Protein AF-A0A6G0VHA0-F1 (afdb_monomer_lite)

Organism: Aphis craccivora (NCBI:txid307492)

Radius of gyration: 20.16 Å; chains: 1; bounding box: 37×48×59 Å

Foldseek 3Di:
DVVCCVVPDPVCNVVVVVCCCAEDFHDKDFPDQDPVRDTDIDGDAHNHYCVNPPCPVCVVVVHDPCCVVVVVVVVVVCVVVVDDDDDPVNVVVVVVVVVVVD

Secondary structure (DSSP, 8-state):
-HHHHHH--GGGHHHHHHHIIIIIS--EEEEEE-TTSPEEEEEPPPSS-HHHH--HHHHHTT-----HHHHHHHHHHHHHH-SSS--HHHHHHHHHHTTS--

pLDDT: mean 77.08, std 11.5, range [40.41, 92.88]

Structure (mmCIF, N/CA/C/O backbone):
data_AF-A0A6G0VHA0-F1
#
_entry.id   AF-A0A6G0VHA0-F1
#
loop_
_atom_site.group_PDB
_atom_site.id
_atom_site.type_symbol
_atom_site.label_atom_id
_atom_site.label_alt_id
_atom_site.label_comp_id
_atom_site.label_asym_id
_atom_site.label_entity_id
_atom_site.label_seq_id
_atom_site.pdbx_PDB_ins_code
_atom_site.Cartn_x
_atom_site.Cartn_y
_atom_site.Cartn_z
_atom_site.occupancy
_atom_site.B_iso_or_equiv
_atom_site.auth_seq_id
_atom_site.auth_comp_id
_atom_site.auth_asym_id
_atom_site.auth_atom_id
_atom_site.pdbx_PDB_model_num
ATOM 1 N N . MET A 1 1 ? -2.608 -8.264 -9.642 1.00 80.25 1 MET A N 1
ATOM 2 C CA . MET A 1 1 ? -3.668 -7.277 -9.325 1.00 80.25 1 MET A CA 1
ATOM 3 C C . MET A 1 1 ? -4.792 -7.286 -10.351 1.00 80.25 1 MET A C 1
ATOM 5 O O . MET A 1 1 ? -5.804 -6.625 -10.158 1.00 80.25 1 MET A O 1
ATOM 9 N N . ASP A 1 2 ? -4.646 -8.073 -11.411 1.00 81.75 2 ASP A N 1
ATOM 10 C CA . ASP A 1 2 ? -5.431 -7.925 -12.633 1.00 81.75 2 ASP A CA 1
ATOM 11 C C . ASP A 1 2 ? -6.904 -8.265 -12.412 1.00 81.75 2 ASP A C 1
ATOM 13 O O . ASP A 1 2 ? -7.765 -7.517 -12.847 1.00 81.75 2 ASP A O 1
ATOM 17 N N . TYR A 1 3 ? -7.201 -9.298 -11.614 1.00 85.44 3 TYR A N 1
ATOM 18 C CA . TYR A 1 3 ? -8.581 -9.620 -11.246 1.00 85.44 3 TYR A CA 1
ATOM 19 C C . TYR A 1 3 ? -9.266 -8.493 -10.458 1.00 85.44 3 TYR A C 1
ATOM 21 O O . TYR A 1 3 ? -10.376 -8.102 -10.800 1.00 85.44 3 TYR A O 1
ATOM 29 N N . LEU A 1 4 ? -8.604 -7.918 -9.445 1.00 82.81 4 LEU A N 1
ATOM 30 C CA . LEU A 1 4 ? -9.183 -6.830 -8.645 1.00 82.81 4 LEU A CA 1
ATOM 31 C C . LEU A 1 4 ? -9.502 -5.604 -9.506 1.00 82.81 4 LEU A C 1
ATOM 33 O O . LEU A 1 4 ? -10.556 -5.008 -9.326 1.00 82.81 4 LEU A O 1
ATOM 37 N N . LYS A 1 5 ? -8.661 -5.295 -10.500 1.00 84.31 5 L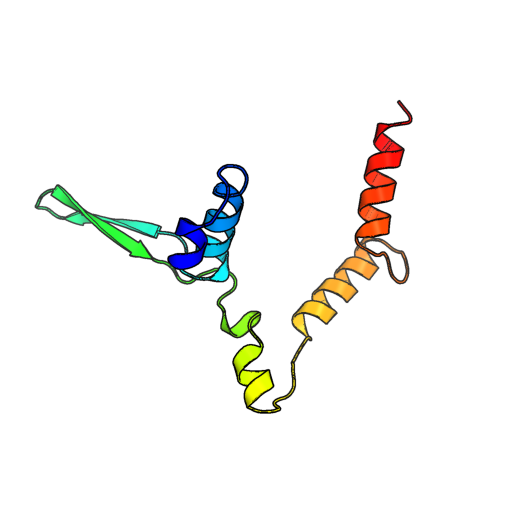YS A N 1
ATOM 38 C CA . LYS A 1 5 ? -8.910 -4.206 -11.458 1.00 84.31 5 LYS A CA 1
ATOM 39 C C . LYS A 1 5 ? -10.118 -4.454 -12.370 1.00 84.31 5 LYS A C 1
ATOM 41 O O . LYS A 1 5 ? -10.677 -3.498 -12.883 1.00 84.31 5 LYS A O 1
ATOM 46 N N . THR A 1 6 ? -10.552 -5.706 -12.552 1.00 89.56 6 THR A N 1
ATOM 47 C CA . THR A 1 6 ? -11.759 -6.024 -13.347 1.00 89.56 6 THR A CA 1
ATOM 48 C C . THR A 1 6 ? -13.067 -5.911 -12.569 1.00 89.56 6 THR A C 1
ATOM 50 O O . THR A 1 6 ? -14.129 -5.846 -13.181 1.00 89.56 6 THR A O 1
ATOM 53 N N . VAL A 1 7 ? -13.004 -5.911 -11.236 1.00 92.88 7 VAL A N 1
ATOM 54 C CA . VAL A 1 7 ? -14.190 -5.938 -10.363 1.00 92.88 7 VAL A CA 1
ATOM 55 C C . VAL A 1 7 ? -14.276 -4.731 -9.430 1.00 92.88 7 VAL A C 1
ATOM 57 O O . VAL A 1 7 ? -15.202 -4.657 -8.623 1.00 92.88 7 VAL A O 1
ATOM 60 N N . VAL A 1 8 ? -13.309 -3.808 -9.494 1.00 89.06 8 VAL A N 1
ATOM 61 C CA . VAL A 1 8 ? -13.279 -2.630 -8.625 1.00 89.06 8 VAL A CA 1
ATOM 62 C C . VAL A 1 8 ? -14.397 -1.660 -9.025 1.00 89.06 8 VAL A C 1
ATOM 64 O O . VAL A 1 8 ? -14.594 -1.417 -10.217 1.00 89.06 8 VAL A O 1
ATOM 67 N N . PRO A 1 9 ? -15.157 -1.110 -8.065 1.00 91.38 9 PRO A N 1
ATOM 68 C CA . PRO A 1 9 ? -16.087 -0.037 -8.371 1.00 91.38 9 PRO A CA 1
ATOM 69 C C . PRO A 1 9 ? -15.317 1.260 -8.715 1.00 91.38 9 PRO A C 1
ATOM 71 O O . PRO A 1 9 ? -14.207 1.456 -8.208 1.00 91.38 9 PRO A O 1
ATOM 74 N N . PRO A 1 10 ? -15.883 2.157 -9.549 1.00 88.56 10 PRO A N 1
ATOM 75 C CA . PRO A 1 10 ? -15.166 3.337 -10.053 1.00 88.56 10 PRO A CA 1
ATOM 76 C C . PRO A 1 10 ? -14.663 4.288 -8.960 1.00 88.56 10 PRO A C 1
ATOM 78 O O . PRO A 1 10 ? -13.656 4.966 -9.120 1.00 88.56 10 PRO A O 1
ATOM 81 N N . ASP A 1 11 ? -15.353 4.335 -7.821 1.00 89.56 11 ASP A N 1
ATOM 82 C CA . ASP A 1 11 ? -15.005 5.162 -6.663 1.00 89.56 11 ASP A CA 1
ATOM 83 C C . ASP A 1 11 ? -13.787 4.646 -5.875 1.00 89.56 11 ASP A C 1
ATOM 85 O O . ASP A 1 11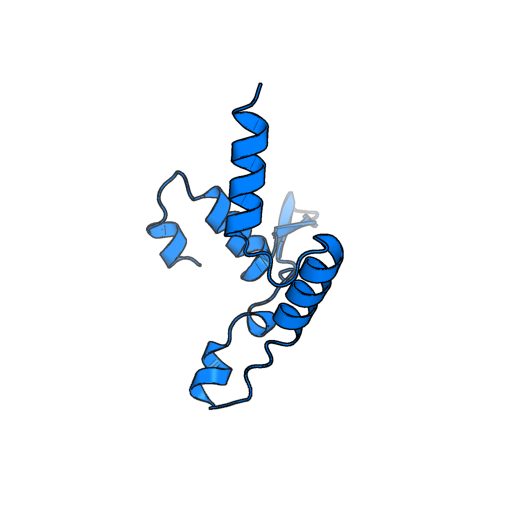 ? -13.257 5.363 -5.024 1.00 89.56 11 ASP A O 1
ATOM 89 N N . ALA A 1 12 ? -13.325 3.425 -6.154 1.00 86.31 12 ALA A N 1
ATOM 90 C CA . ALA A 1 12 ? -12.189 2.794 -5.487 1.00 86.31 12 ALA A CA 1
ATOM 91 C C . ALA A 1 12 ? -10.986 2.538 -6.417 1.00 86.31 12 ALA A C 1
ATOM 93 O O . ALA A 1 12 ? -9.994 1.957 -5.967 1.00 86.31 12 ALA A O 1
ATOM 94 N N . GLU A 1 13 ? -11.035 2.981 -7.678 1.00 89.19 13 GLU A N 1
ATOM 95 C CA . GLU A 1 13 ? -9.931 2.836 -8.643 1.00 89.19 13 GLU A CA 1
ATOM 96 C C . GLU A 1 13 ? -8.629 3.452 -8.113 1.00 89.19 13 GLU A C 1
ATOM 98 O O . GLU A 1 13 ? -7.611 2.761 -8.025 1.00 89.19 13 GLU A O 1
ATOM 103 N N . ASP A 1 14 ? -8.690 4.697 -7.628 1.00 88.56 14 ASP A N 1
ATOM 104 C CA . ASP A 1 14 ? -7.541 5.414 -7.056 1.00 88.56 14 ASP A CA 1
ATOM 105 C C . ASP A 1 14 ? -6.897 4.649 -5.891 1.00 88.56 14 ASP A C 1
ATOM 107 O O . ASP A 1 14 ? -5.672 4.613 -5.737 1.00 88.56 14 ASP A O 1
ATOM 111 N N . LEU A 1 15 ? -7.725 4.009 -5.058 1.00 88.50 15 LEU A N 1
ATOM 112 C CA . LEU A 1 15 ? -7.258 3.218 -3.924 1.00 88.50 15 LEU A CA 1
ATOM 113 C C . LEU A 1 15 ? -6.541 1.950 -4.395 1.00 88.50 15 LEU A C 1
ATOM 115 O O . LEU A 1 15 ? -5.500 1.587 -3.838 1.00 88.50 15 LEU A O 1
ATOM 119 N N . VAL A 1 16 ? -7.085 1.271 -5.405 1.00 89.69 16 VAL A N 1
ATOM 120 C CA . VAL A 1 16 ? -6.487 0.052 -5.960 1.00 89.69 16 VAL A CA 1
ATOM 121 C C . VAL A 1 16 ? -5.179 0.362 -6.679 1.00 89.69 16 VAL A C 1
ATOM 123 O O . VAL A 1 16 ? -4.212 -0.379 -6.498 1.00 89.69 16 VAL A O 1
ATOM 126 N N . ASP A 1 17 ? -5.096 1.463 -7.420 1.00 89.25 17 ASP A N 1
ATOM 127 C CA . ASP A 1 17 ? -3.859 1.874 -8.085 1.00 89.25 17 ASP A CA 1
ATOM 128 C C . ASP A 1 17 ? -2.792 2.355 -7.096 1.00 89.25 17 ASP A C 1
ATOM 130 O O . ASP A 1 17 ? -1.610 2.003 -7.229 1.00 89.25 17 ASP A O 1
ATOM 134 N N . TYR A 1 18 ? -3.190 3.074 -6.044 1.00 90.88 18 TYR A N 1
ATOM 135 C CA . TYR A 1 18 ? -2.301 3.370 -4.922 1.00 90.88 18 TYR A CA 1
ATOM 136 C C . TYR A 1 18 ? -1.759 2.079 -4.300 1.00 90.88 18 TYR A C 1
ATOM 138 O O . TYR A 1 18 ? -0.549 1.919 -4.129 1.00 90.88 18 TYR A O 1
ATOM 146 N N . PHE A 1 19 ? -2.634 1.121 -4.001 1.00 90.00 19 PHE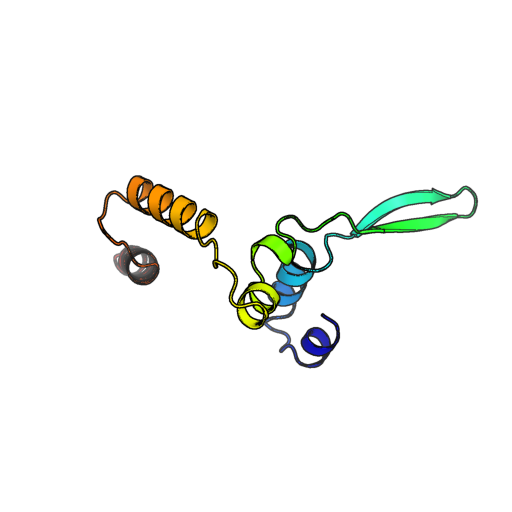 A N 1
ATOM 147 C CA . PHE A 1 19 ? -2.222 -0.114 -3.351 1.00 90.00 19 PHE A CA 1
ATOM 148 C C . PHE A 1 19 ? -1.320 -0.974 -4.257 1.00 90.00 19 PHE A C 1
ATOM 150 O O . PHE A 1 19 ? -0.288 -1.476 -3.805 1.00 90.00 19 PHE A O 1
ATOM 157 N N . ASP A 1 20 ? -1.638 -1.089 -5.548 1.00 90.81 20 ASP A N 1
ATOM 158 C CA . ASP A 1 20 ? -0.816 -1.797 -6.535 1.00 90.81 20 ASP A CA 1
ATOM 159 C C . ASP A 1 20 ? 0.577 -1.162 -6.672 1.00 90.81 20 ASP A C 1
ATOM 161 O O . ASP A 1 20 ? 1.593 -1.862 -6.632 1.00 90.81 20 ASP A O 1
ATOM 165 N N . SER A 1 21 ? 0.652 0.167 -6.766 1.00 90.50 21 SER A N 1
ATOM 166 C CA . SER A 1 21 ? 1.926 0.880 -6.922 1.00 90.50 21 SER A CA 1
ATOM 167 C C . SER A 1 21 ? 2.783 0.888 -5.653 1.00 90.50 21 SER A C 1
ATOM 169 O O . SER A 1 21 ? 4.006 0.820 -5.755 1.00 90.50 21 SER A O 1
ATOM 171 N N . VAL A 1 22 ? 2.187 0.926 -4.460 1.00 90.50 22 VAL A N 1
ATOM 172 C CA . VAL A 1 22 ? 2.938 1.052 -3.199 1.00 90.50 22 VAL A CA 1
ATOM 173 C C . VAL A 1 22 ? 3.279 -0.301 -2.569 1.00 90.50 22 VAL A C 1
ATOM 175 O O . VAL A 1 22 ? 4.358 -0.435 -1.981 1.00 90.50 22 VAL A O 1
ATOM 178 N N . TYR A 1 23 ? 2.408 -1.307 -2.711 1.00 90.12 23 TYR A N 1
ATOM 179 C CA . TYR A 1 23 ? 2.503 -2.566 -1.959 1.00 90.12 23 TYR A CA 1
ATOM 180 C C . TYR A 1 23 ? 2.725 -3.822 -2.810 1.00 90.12 23 TYR A C 1
ATOM 182 O O . TYR A 1 23 ? 3.217 -4.819 -2.278 1.00 90.12 23 TYR A O 1
ATOM 190 N N . VAL A 1 24 ? 2.366 -3.816 -4.103 1.00 90.38 24 VAL A N 1
ATOM 191 C CA . VAL A 1 24 ? 2.357 -5.038 -4.934 1.00 90.38 24 VAL A CA 1
ATOM 192 C C . VAL A 1 24 ? 3.373 -4.981 -6.069 1.00 90.38 24 VAL A C 1
ATOM 194 O O . VAL A 1 24 ? 4.350 -5.727 -6.054 1.00 90.38 24 VAL A O 1
ATOM 197 N N . SER A 1 25 ? 3.143 -4.114 -7.051 1.00 90.94 25 SER A N 1
ATOM 198 C CA . SER A 1 25 ? 3.868 -4.103 -8.324 1.00 90.94 25 SER A CA 1
ATOM 199 C C . SER A 1 25 ? 4.919 -2.997 -8.416 1.00 90.94 25 SER A C 1
ATOM 201 O O . SER A 1 25 ? 5.816 -3.088 -9.253 1.00 90.94 25 SER A O 1
ATOM 203 N N . GLY A 1 26 ? 4.819 -1.956 -7.586 1.00 90.19 26 GLY A N 1
ATOM 204 C CA . GLY A 1 26 ? 5.754 -0.832 -7.614 1.00 90.19 26 GLY A CA 1
ATOM 205 C C . GLY A 1 26 ? 5.428 0.225 -8.684 1.00 90.19 26 GLY A C 1
ATOM 206 O O . GLY A 1 26 ? 4.733 -0.079 -9.667 1.00 90.19 26 GLY A O 1
ATOM 207 N N . PRO A 1 27 ? 5.912 1.474 -8.521 1.00 89.31 27 PRO A N 1
ATOM 208 C CA . PRO A 1 27 ? 5.621 2.565 -9.444 1.00 89.31 27 PRO A CA 1
ATOM 209 C C . PRO A 1 27 ? 6.364 2.395 -10.775 1.00 89.31 27 PRO A C 1
ATOM 211 O O . PRO A 1 27 ? 7.492 1.894 -10.828 1.00 89.31 27 PRO A O 1
ATOM 214 N N . LEU A 1 28 ? 5.731 2.836 -11.864 1.00 86.12 28 LEU A N 1
ATOM 215 C CA . LEU A 1 28 ? 6.319 2.823 -13.200 1.00 86.12 28 LEU A CA 1
ATOM 216 C C . LEU A 1 28 ? 7.153 4.092 -13.416 1.00 86.12 28 LEU A C 1
ATOM 218 O O . LEU A 1 28 ? 6.639 5.204 -13.340 1.00 86.12 28 LEU A O 1
ATOM 222 N N . HIS A 1 29 ? 8.436 3.929 -13.720 1.00 86.25 29 HIS A N 1
ATOM 223 C CA . HIS A 1 29 ? 9.353 5.017 -14.038 1.00 86.25 29 HIS A CA 1
ATOM 224 C C . HIS A 1 29 ? 9.778 4.960 -15.501 1.00 86.25 29 HIS A C 1
ATOM 226 O O . HIS A 1 29 ? 10.152 3.909 -16.027 1.00 86.25 29 HIS A O 1
ATOM 232 N N . ARG A 1 30 ? 9.759 6.123 -16.152 1.00 83.81 30 ARG A N 1
ATOM 233 C CA . ARG A 1 30 ? 10.347 6.316 -17.477 1.00 83.81 30 ARG A CA 1
ATOM 234 C C . ARG A 1 30 ? 11.866 6.372 -17.326 1.00 83.81 30 ARG A C 1
ATOM 236 O O . ARG A 1 30 ? 12.373 7.203 -16.580 1.00 83.81 30 ARG A O 1
ATOM 243 N N . ILE A 1 31 ? 12.582 5.492 -18.023 1.00 80.94 31 ILE A N 1
ATOM 244 C CA . ILE A 1 31 ? 14.049 5.404 -17.920 1.00 80.94 31 ILE A CA 1
ATOM 245 C C . ILE A 1 31 ? 14.745 6.228 -19.007 1.00 80.94 31 ILE A C 1
ATOM 247 O O . ILE A 1 31 ? 15.864 6.682 -18.805 1.00 80.94 31 ILE A O 1
ATOM 251 N N . GLY A 1 32 ? 14.092 6.458 -20.145 1.00 72.19 32 GLY A N 1
ATOM 252 C CA . GLY A 1 32 ? 14.674 7.239 -21.231 1.00 72.19 32 GLY A CA 1
ATOM 253 C C . GLY A 1 32 ? 13.917 7.080 -22.541 1.00 72.19 32 GLY A C 1
ATOM 254 O O . GLY A 1 32 ? 12.974 6.290 -22.639 1.00 72.19 32 GLY A O 1
ATOM 255 N N . THR A 1 33 ? 14.333 7.871 -23.521 1.00 68.31 33 THR A N 1
ATOM 256 C CA . THR A 1 33 ? 13.985 7.732 -24.937 1.00 68.31 33 THR A CA 1
ATOM 257 C C . THR A 1 33 ? 15.193 7.140 -25.638 1.00 68.31 33 THR A C 1
ATOM 259 O O . THR A 1 33 ? 16.293 7.664 -25.472 1.00 68.31 33 THR A O 1
ATOM 262 N N . ASP A 1 34 ? 14.997 6.039 -26.353 1.00 68.06 34 ASP A N 1
ATOM 263 C CA . ASP A 1 34 ? 16.033 5.524 -27.247 1.00 68.06 34 ASP A CA 1
ATOM 264 C C . ASP A 1 34 ? 16.193 6.463 -28.454 1.00 68.06 34 ASP A C 1
ATOM 266 O O . ASP A 1 34 ? 15.280 7.244 -28.745 1.00 68.06 34 ASP A O 1
ATOM 270 N N . ASP A 1 35 ? 17.311 6.355 -29.176 1.00 69.00 35 ASP A N 1
ATOM 271 C CA . ASP A 1 35 ? 17.566 7.110 -30.423 1.00 69.00 35 ASP A CA 1
ATOM 272 C C . ASP A 1 35 ? 16.446 6.905 -31.471 1.00 69.00 35 ASP A C 1
ATOM 274 O O . ASP A 1 35 ? 16.230 7.739 -32.345 1.00 69.00 35 ASP A O 1
ATOM 278 N N . ASP A 1 36 ? 15.672 5.824 -31.326 1.00 66.38 36 ASP A N 1
ATOM 279 C CA . ASP A 1 36 ? 14.559 5.415 -32.189 1.00 66.38 36 ASP A CA 1
ATOM 280 C C . ASP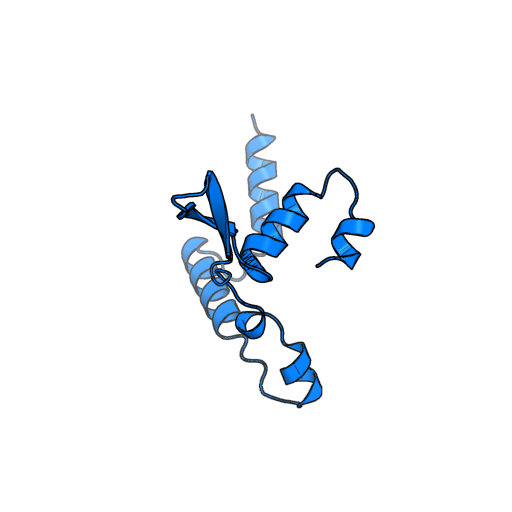 A 1 36 ? 13.166 5.826 -31.651 1.00 66.38 36 ASP A C 1
ATOM 282 O O . ASP A 1 36 ? 12.183 5.102 -31.792 1.00 66.38 36 ASP A O 1
ATOM 286 N N . LEU A 1 37 ? 13.064 6.964 -30.946 1.00 66.56 37 LEU A N 1
ATOM 287 C CA . LEU A 1 37 ? 11.815 7.545 -30.399 1.00 66.56 37 LEU A CA 1
ATOM 288 C C . LEU A 1 37 ? 11.020 6.652 -29.419 1.00 66.56 37 LEU A C 1
ATOM 290 O O . LEU A 1 37 ? 9.953 7.049 -28.939 1.00 66.56 37 LEU A O 1
ATOM 294 N N . SER A 1 38 ? 11.522 5.469 -29.065 1.00 73.38 38 SER A N 1
ATOM 295 C CA . SER A 1 38 ? 10.822 4.549 -28.170 1.00 73.38 38 SER A CA 1
ATOM 296 C C . SER A 1 38 ? 11.018 4.946 -26.701 1.00 73.38 38 SER A C 1
ATOM 298 O O . SER A 1 38 ? 12.136 5.062 -26.189 1.00 73.38 38 SER A O 1
ATOM 300 N N . ILE A 1 39 ? 9.906 5.186 -25.996 1.00 79.19 39 ILE A N 1
ATOM 301 C CA . ILE A 1 39 ? 9.909 5.489 -24.558 1.00 79.19 39 ILE A CA 1
ATOM 302 C C . ILE A 1 39 ? 9.980 4.172 -23.785 1.00 79.19 39 ILE A C 1
ATOM 304 O O . ILE A 1 39 ? 9.074 3.342 -23.873 1.00 79.19 39 ILE A O 1
ATOM 308 N N . ARG A 1 40 ? 11.031 3.994 -22.977 1.00 79.94 40 ARG A N 1
ATOM 309 C CA . ARG A 1 40 ? 11.190 2.806 -22.127 1.00 79.94 40 ARG A CA 1
ATOM 310 C C . ARG A 1 40 ? 10.700 3.066 -20.706 1.00 79.94 40 ARG A C 1
ATOM 312 O O . ARG A 1 40 ? 11.079 4.055 -20.070 1.00 79.94 40 ARG A O 1
ATOM 319 N N . PHE A 1 41 ? 9.925 2.122 -20.182 1.00 83.69 41 PHE A N 1
ATOM 320 C CA . PHE A 1 41 ? 9.427 2.126 -18.809 1.00 83.69 41 PHE A CA 1
ATOM 321 C C . PHE A 1 41 ? 9.988 0.940 -18.013 1.00 83.69 41 PHE A C 1
ATOM 323 O O . PHE A 1 41 ? 10.187 -0.146 -18.555 1.00 83.69 41 PHE A O 1
ATOM 330 N N . ARG A 1 42 ? 10.212 1.129 -16.710 1.00 86.44 42 ARG A N 1
ATOM 331 C CA . ARG A 1 42 ? 10.538 0.061 -15.749 1.00 86.44 42 ARG A CA 1
ATOM 332 C C . ARG A 1 42 ? 9.785 0.284 -14.455 1.00 86.44 42 ARG A C 1
ATOM 334 O O . ARG A 1 42 ? 9.630 1.416 -14.010 1.00 86.44 42 ARG A O 1
ATOM 341 N N . ARG A 1 43 ? 9.371 -0.811 -13.824 1.00 84.94 43 ARG A N 1
ATOM 342 C CA . ARG A 1 43 ? 8.836 -0.780 -12.464 1.00 84.94 43 ARG A CA 1
ATOM 343 C C . ARG A 1 43 ? 9.972 -0.730 -11.449 1.00 84.94 43 ARG A C 1
ATOM 345 O O . ARG A 1 43 ? 10.901 -1.536 -11.517 1.00 84.94 43 ARG A O 1
ATOM 352 N N . LEU A 1 44 ? 9.904 0.227 -10.534 1.00 89.00 44 LEU A N 1
ATOM 353 C CA . LEU A 1 44 ? 10.720 0.209 -9.324 1.00 89.00 44 LEU A CA 1
ATOM 354 C C . LEU A 1 44 ? 10.137 -0.806 -8.332 1.00 89.00 44 LEU A C 1
ATOM 356 O O . LEU A 1 44 ? 8.947 -1.104 -8.418 1.00 89.00 44 LEU A O 1
ATOM 360 N N . PRO A 1 45 ? 10.932 -1.345 -7.394 1.00 89.50 45 PRO A N 1
ATOM 361 C CA . PRO A 1 45 ? 10.380 -2.167 -6.325 1.00 89.50 45 PRO A CA 1
ATOM 362 C C . PRO A 1 45 ? 9.350 -1.371 -5.497 1.00 89.50 45 PRO A C 1
ATOM 364 O O . PRO A 1 45 ? 9.545 -0.171 -5.277 1.00 89.50 45 PRO A O 1
ATOM 367 N N . PRO A 1 46 ? 8.259 -2.010 -5.033 1.00 91.62 46 PRO A N 1
ATOM 368 C CA . PRO A 1 46 ? 7.274 -1.364 -4.169 1.00 91.62 46 PRO A CA 1
ATOM 369 C C . PRO A 1 46 ? 7.901 -0.963 -2.829 1.00 91.62 46 PRO A C 1
ATOM 371 O O . PRO A 1 46 ? 8.807 -1.631 -2.326 1.00 91.62 46 PRO A O 1
ATOM 374 N N . GLN A 1 47 ? 7.391 0.117 -2.236 1.00 90.00 47 GLN A N 1
ATOM 375 C CA . GLN A 1 47 ? 7.889 0.648 -0.964 1.00 90.00 47 GLN A CA 1
ATOM 376 C C . GLN A 1 47 ? 7.702 -0.352 0.185 1.00 90.00 47 GLN A C 1
ATOM 378 O O . GLN A 1 47 ? 8.550 -0.448 1.071 1.00 90.00 47 GLN A O 1
ATOM 383 N N . TYR A 1 48 ? 6.606 -1.112 0.146 1.00 86.00 48 TYR A N 1
ATOM 384 C CA . TYR A 1 48 ? 6.264 -2.124 1.141 1.00 86.00 48 TYR A CA 1
ATOM 385 C C . TYR A 1 48 ? 5.937 -3.447 0.429 1.00 86.00 48 TYR A C 1
ATOM 387 O O . TYR A 1 48 ? 4.767 -3.753 0.198 1.00 86.00 48 TYR A O 1
ATOM 395 N N . PRO A 1 49 ? 6.954 -4.228 0.017 1.00 88.25 49 PRO A N 1
ATOM 396 C CA . PRO A 1 49 ? 6.757 -5.398 -0.835 1.00 88.25 49 PRO A CA 1
ATOM 397 C C . PRO A 1 49 ? 5.975 -6.505 -0.113 1.00 88.25 49 PRO A C 1
ATOM 399 O O . PRO A 1 49 ? 6.054 -6.595 1.115 1.00 88.25 49 PRO A O 1
ATOM 402 N N . PRO A 1 50 ? 5.293 -7.412 -0.839 1.00 88.25 50 PRO A N 1
ATOM 403 C CA . PRO A 1 50 ? 4.454 -8.452 -0.241 1.00 88.25 50 PRO A CA 1
ATOM 404 C C . PRO A 1 50 ? 5.097 -9.255 0.897 1.00 88.25 50 PRO A C 1
ATOM 406 O O . PRO A 1 50 ? 4.416 -9.456 1.896 1.00 88.25 50 PRO A O 1
ATOM 409 N N . PRO A 1 51 ? 6.389 -9.640 0.858 1.00 84.19 51 PRO A N 1
ATOM 410 C CA . PRO A 1 51 ? 7.022 -10.341 1.978 1.00 84.19 51 PRO A CA 1
ATOM 411 C C . PRO A 1 51 ? 7.009 -9.579 3.316 1.00 84.19 51 PRO A C 1
ATOM 413 O O . PRO A 1 51 ? 7.213 -10.190 4.358 1.00 84.19 51 PRO A O 1
ATOM 416 N N . THR A 1 52 ? 6.785 -8.259 3.311 1.00 81.38 52 THR A N 1
ATOM 417 C CA . THR A 1 52 ? 6.734 -7.437 4.536 1.00 81.38 52 THR A CA 1
ATOM 418 C C . THR A 1 52 ? 5.379 -7.456 5.238 1.00 81.38 52 THR A C 1
ATOM 420 O O . THR A 1 52 ? 5.322 -7.208 6.440 1.00 81.38 52 THR A O 1
ATOM 423 N N . TRP A 1 53 ? 4.291 -7.736 4.515 1.00 82.06 53 TRP A N 1
ATOM 424 C CA . TRP A 1 53 ? 2.923 -7.643 5.042 1.00 82.06 53 TRP A CA 1
ATOM 425 C C . TRP A 1 53 ? 2.079 -8.898 4.792 1.00 82.06 53 TRP A C 1
ATOM 427 O O . TRP A 1 53 ? 1.086 -9.125 5.482 1.00 82.06 53 TRP A O 1
ATOM 437 N N . ASN A 1 54 ? 2.458 -9.739 3.830 1.00 84.12 54 ASN A N 1
ATOM 438 C CA . ASN A 1 54 ? 1.750 -10.960 3.488 1.00 84.12 54 ASN A CA 1
ATOM 439 C C . ASN A 1 54 ? 2.278 -12.138 4.315 1.00 84.12 54 ASN A C 1
ATOM 441 O O . ASN A 1 54 ? 3.389 -12.621 4.116 1.00 84.12 54 ASN A O 1
ATOM 445 N N . VAL A 1 55 ? 1.434 -12.638 5.213 1.00 80.00 55 VAL A N 1
ATOM 446 C CA . VAL A 1 55 ? 1.737 -13.769 6.101 1.00 80.00 55 VAL A CA 1
ATOM 447 C C . VAL A 1 55 ? 1.204 -15.104 5.576 1.00 80.00 55 VAL A C 1
ATOM 449 O O . VAL A 1 55 ? 1.174 -16.079 6.324 1.00 80.00 55 VAL A O 1
ATOM 452 N N . HIS A 1 56 ? 0.750 -15.181 4.321 1.00 83.69 56 HIS A N 1
ATOM 453 C CA . HIS A 1 56 ? 0.163 -16.394 3.743 1.00 83.69 56 HIS A CA 1
ATOM 454 C C . HIS A 1 56 ? 1.131 -17.580 3.807 1.00 83.69 56 HIS A C 1
ATOM 456 O O . HIS A 1 56 ? 0.785 -18.625 4.351 1.00 83.69 56 HIS A O 1
ATOM 462 N N . GLN A 1 57 ? 2.369 -17.409 3.332 1.00 80.00 57 GLN A N 1
ATOM 463 C CA . GLN A 1 57 ? 3.368 -18.479 3.406 1.00 80.00 57 GLN A CA 1
ATOM 464 C C . GLN A 1 57 ? 3.741 -18.818 4.850 1.00 80.00 57 GLN A C 1
ATOM 466 O O . GLN A 1 57 ? 3.775 -19.992 5.194 1.00 80.00 57 GLN A O 1
ATOM 471 N N . SER A 1 58 ? 3.933 -17.821 5.718 1.00 77.12 58 SER A N 1
ATOM 472 C CA . SER A 1 58 ? 4.190 -18.061 7.145 1.00 77.12 58 SER A CA 1
ATOM 473 C C . SER A 1 58 ? 3.043 -18.811 7.826 1.00 77.12 58 SER A C 1
ATOM 475 O O . SER A 1 58 ? 3.284 -19.616 8.712 1.00 77.12 58 SER A O 1
ATOM 477 N N . THR A 1 59 ? 1.802 -18.580 7.389 1.00 80.31 59 THR A N 1
ATOM 478 C CA . THR A 1 59 ? 0.609 -19.291 7.868 1.00 80.31 59 THR A CA 1
ATOM 479 C C . THR A 1 59 ? 0.601 -20.743 7.408 1.00 80.31 59 THR A C 1
ATOM 481 O O . THR A 1 59 ? 0.325 -21.624 8.212 1.00 80.31 59 THR A O 1
ATOM 484 N N . LEU A 1 60 ? 0.912 -21.000 6.134 1.00 85.50 60 LEU A N 1
ATOM 485 C CA . LEU A 1 60 ? 0.986 -22.360 5.594 1.00 85.50 60 LEU A CA 1
ATOM 486 C C . LEU A 1 60 ? 2.137 -23.173 6.200 1.00 85.50 60 LEU A C 1
ATOM 488 O O . LEU A 1 60 ? 2.029 -24.388 6.314 1.00 85.50 60 LEU A O 1
ATOM 492 N N . LEU A 1 61 ? 3.228 -22.504 6.571 1.00 84.31 61 LEU A N 1
ATOM 493 C CA . LEU A 1 61 ? 4.446 -23.114 7.107 1.00 84.31 61 LEU A CA 1
ATOM 494 C C . LEU A 1 61 ? 4.509 -23.107 8.643 1.00 84.31 61 LEU A C 1
ATOM 496 O O . LEU A 1 61 ? 5.578 -23.363 9.190 1.00 84.31 61 LEU A O 1
ATOM 500 N N . ASP A 1 62 ? 3.413 -22.743 9.321 1.00 77.94 62 ASP A N 1
ATOM 501 C CA . ASP A 1 62 ? 3.321 -22.556 10.782 1.00 77.94 62 ASP A CA 1
ATOM 502 C C . ASP A 1 62 ? 4.527 -21.808 11.390 1.00 77.94 62 ASP A C 1
ATOM 504 O O . ASP A 1 62 ? 5.053 -22.114 12.457 1.00 77.94 62 ASP A O 1
ATOM 508 N N . SER A 1 63 ? 5.028 -20.827 10.642 1.00 72.12 63 SER A N 1
ATOM 509 C CA . SER A 1 63 ? 6.199 -20.042 11.008 1.00 72.12 63 SER A CA 1
ATOM 510 C C . SER A 1 63 ? 5.791 -18.856 11.877 1.00 72.12 63 SER A C 1
ATOM 512 O O . SER A 1 63 ? 4.691 -18.313 11.739 1.00 72.12 63 SER A O 1
ATOM 514 N N . ASN A 1 64 ? 6.705 -18.394 12.737 1.00 67.00 64 ASN A N 1
ATOM 515 C CA . ASN A 1 64 ? 6.466 -17.229 13.589 1.00 67.00 64 ASN A CA 1
ATOM 516 C C . ASN A 1 64 ? 6.015 -16.018 12.756 1.00 67.00 64 ASN A C 1
ATOM 518 O O . ASN A 1 64 ? 6.764 -15.491 11.931 1.00 67.00 64 ASN A O 1
ATOM 522 N N . ARG A 1 65 ? 4.786 -15.554 13.004 1.00 62.97 65 ARG A N 1
ATOM 523 C CA . ARG A 1 65 ? 4.261 -14.299 12.459 1.00 62.97 65 ARG A CA 1
ATOM 524 C C . ARG A 1 65 ? 4.949 -13.148 13.187 1.00 62.97 65 ARG A C 1
ATOM 526 O O . ARG A 1 65 ? 4.518 -12.763 14.269 1.00 62.97 65 ARG A O 1
ATOM 533 N N . THR A 1 66 ? 6.034 -12.612 12.639 1.00 63.44 66 THR A N 1
ATOM 534 C CA . THR A 1 66 ? 6.718 -11.463 13.245 1.00 63.44 66 THR A CA 1
ATOM 535 C C . THR A 1 66 ? 5.921 -10.186 12.967 1.00 63.44 66 THR A C 1
ATOM 537 O O . THR A 1 66 ? 6.097 -9.493 11.971 1.00 63.44 66 THR A O 1
ATOM 540 N N . ASN A 1 67 ? 5.007 -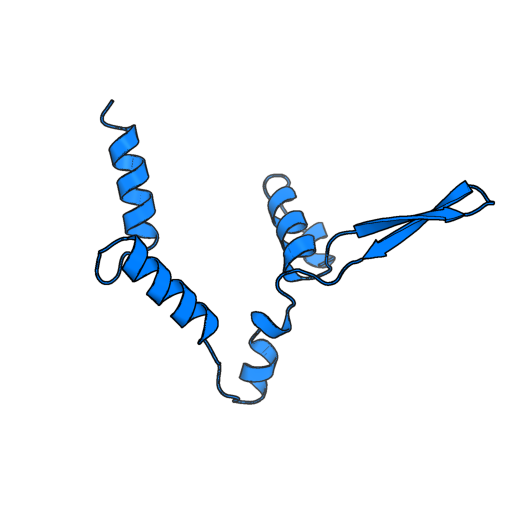9.858 13.877 1.00 65.50 67 ASN A N 1
ATOM 541 C CA . ASN A 1 67 ? 4.247 -8.605 13.898 1.00 65.50 67 ASN A CA 1
ATOM 542 C C . ASN A 1 67 ? 5.086 -7.404 14.398 1.00 65.50 67 ASN A C 1
ATOM 544 O O . ASN A 1 67 ? 4.534 -6.319 14.570 1.00 65.50 67 ASN A O 1
ATOM 548 N N . ASN A 1 68 ? 6.398 -7.568 14.606 1.00 68.19 68 ASN A N 1
ATOM 549 C CA . ASN A 1 68 ? 7.309 -6.586 15.210 1.00 68.19 68 ASN A CA 1
ATOM 550 C C . ASN A 1 68 ? 7.207 -5.177 14.594 1.00 68.19 68 ASN A C 1
ATOM 552 O O . ASN A 1 68 ? 7.333 -4.177 15.296 1.00 68.19 68 ASN A O 1
ATOM 556 N N . VAL A 1 69 ? 6.957 -5.073 13.283 1.00 66.50 69 VAL A N 1
ATOM 557 C CA . VAL A 1 69 ? 6.769 -3.780 12.597 1.00 66.50 69 VAL A CA 1
ATOM 558 C C . VAL A 1 69 ? 5.442 -3.124 12.993 1.00 66.50 69 VAL A C 1
ATOM 560 O O . VAL A 1 69 ? 5.398 -1.922 13.257 1.00 66.50 69 VAL A O 1
ATOM 563 N N . CYS A 1 70 ? 4.369 -3.912 13.096 1.00 65.56 70 CYS A N 1
ATOM 564 C CA . CYS A 1 70 ? 3.071 -3.445 13.582 1.00 65.56 70 CYS A CA 1
ATOM 565 C C . CYS A 1 70 ? 3.148 -3.058 15.064 1.00 65.56 70 CYS A C 1
ATOM 567 O O . CYS A 1 70 ? 2.601 -2.032 15.460 1.00 65.56 70 CYS A O 1
ATOM 569 N N . GLU A 1 71 ? 3.865 -3.834 15.878 1.00 74.31 71 GLU A N 1
ATOM 570 C CA . GLU A 1 71 ? 4.122 -3.514 17.285 1.00 74.31 71 GLU A CA 1
ATOM 571 C C . GLU A 1 71 ? 4.934 -2.224 17.437 1.00 74.31 71 GLU A C 1
ATOM 573 O O . GLU A 1 71 ? 4.566 -1.359 18.231 1.00 74.31 71 GLU A O 1
ATOM 578 N N . GLY A 1 72 ? 5.980 -2.038 16.625 1.00 75.31 72 GLY A N 1
ATOM 579 C CA . GLY A 1 72 ? 6.785 -0.817 16.601 1.00 75.31 72 GLY A CA 1
ATOM 580 C C . GLY A 1 72 ? 5.976 0.419 16.198 1.00 75.31 72 GLY A C 1
ATOM 581 O O . GLY A 1 72 ? 6.080 1.466 16.844 1.00 75.31 72 GLY A O 1
ATOM 582 N N . TRP A 1 73 ? 5.117 0.296 15.182 1.00 79.31 73 TRP A N 1
ATOM 583 C CA . TRP A 1 73 ? 4.210 1.372 14.780 1.00 79.31 73 TRP A CA 1
ATOM 584 C C . TRP A 1 73 ? 3.189 1.693 15.880 1.00 79.31 73 TRP A C 1
ATOM 586 O O . TRP A 1 73 ? 3.049 2.858 16.255 1.00 79.31 73 TRP A O 1
ATOM 596 N N . ASN A 1 74 ? 2.548 0.676 16.465 1.00 70.62 74 ASN A N 1
ATOM 597 C CA . ASN A 1 74 ? 1.587 0.842 17.559 1.00 70.62 74 ASN A CA 1
ATOM 598 C C . ASN A 1 74 ? 2.235 1.471 18.802 1.00 70.62 74 ASN A C 1
ATOM 600 O O . ASN A 1 74 ? 1.647 2.353 19.426 1.00 70.62 74 ASN A O 1
ATOM 604 N N . ASN A 1 75 ? 3.463 1.077 19.149 1.00 75.38 75 ASN A N 1
ATOM 605 C CA . ASN A 1 75 ? 4.195 1.648 20.278 1.00 75.38 75 ASN A CA 1
ATOM 606 C C . ASN A 1 75 ? 4.535 3.130 20.051 1.00 75.38 75 ASN A C 1
ATOM 608 O O . ASN A 1 75 ? 4.319 3.968 20.932 1.00 75.38 75 ASN A O 1
ATOM 612 N N . ARG A 1 76 ? 5.006 3.477 18.846 1.00 77.62 76 ARG A N 1
ATOM 613 C CA . ARG A 1 76 ? 5.274 4.870 18.467 1.00 77.62 76 ARG A CA 1
ATOM 614 C C . ARG A 1 76 ? 3.993 5.706 18.443 1.00 77.62 76 ARG A C 1
ATOM 616 O O . ARG A 1 76 ? 4.001 6.843 18.906 1.00 77.62 76 ARG A O 1
ATOM 623 N N . PHE A 1 77 ? 2.894 5.145 17.947 1.00 71.62 77 PHE A N 1
ATOM 624 C CA . PHE A 1 77 ? 1.584 5.790 17.945 1.00 71.62 77 PHE A CA 1
ATOM 625 C C . PHE A 1 77 ? 1.060 6.031 19.371 1.00 71.62 77 PHE A C 1
ATOM 627 O O . PHE A 1 77 ? 0.622 7.139 19.675 1.00 71.62 77 PHE A O 1
ATOM 634 N N . ASN A 1 78 ? 1.194 5.056 20.276 1.00 71.38 78 ASN A N 1
ATOM 635 C CA . ASN A 1 78 ? 0.871 5.218 21.699 1.00 71.38 78 ASN A CA 1
ATOM 636 C C . ASN A 1 78 ? 1.663 6.367 22.342 1.00 71.38 78 ASN A C 1
ATOM 638 O O . ASN A 1 78 ? 1.083 7.183 23.057 1.00 71.38 78 ASN A O 1
ATOM 642 N N . HIS A 1 79 ? 2.967 6.462 22.056 1.00 73.50 79 HIS A N 1
ATOM 643 C CA . HIS A 1 79 ? 3.807 7.564 22.537 1.00 73.50 79 HIS A CA 1
ATOM 644 C C . HIS A 1 79 ? 3.356 8.919 21.983 1.00 73.50 79 HIS A C 1
ATOM 646 O O . HIS A 1 79 ? 3.318 9.901 22.718 1.00 73.50 79 HIS A O 1
ATOM 652 N N . LEU A 1 80 ? 2.988 8.977 20.702 1.00 74.31 80 LEU A N 1
ATOM 653 C CA . LEU A 1 80 ? 2.595 10.218 20.037 1.00 74.31 80 LEU A CA 1
ATOM 654 C C . LEU A 1 80 ? 1.219 10.730 20.489 1.00 74.31 80 LEU A C 1
ATOM 656 O O . LEU A 1 80 ? 1.011 11.936 20.575 1.00 74.31 80 LEU A O 1
ATOM 660 N N . VAL A 1 81 ? 0.280 9.828 20.784 1.00 69.12 81 VAL A N 1
ATOM 661 C CA . VAL A 1 81 ? -1.079 10.182 21.229 1.00 69.12 81 VAL A CA 1
ATOM 662 C C . VAL A 1 81 ? -1.150 10.390 22.750 1.00 69.12 81 VAL A C 1
ATOM 664 O O . VAL A 1 81 ? -2.115 10.973 23.241 1.00 69.12 81 VAL A O 1
ATOM 667 N N . GLY A 1 82 ? -0.153 9.927 23.515 1.00 65.94 82 GLY A N 1
ATOM 668 C CA . GLY A 1 82 ? -0.089 10.103 24.972 1.00 65.94 82 GLY A CA 1
ATOM 669 C C . GLY A 1 82 ? -1.190 9.370 25.751 1.00 65.94 82 GLY A C 1
ATOM 670 O O . GLY A 1 82 ? -1.336 9.560 26.955 1.00 65.94 82 GLY A O 1
ATOM 671 N N . HIS A 1 83 ? -1.969 8.518 25.080 1.00 60.66 83 HIS A N 1
ATOM 672 C CA . HIS A 1 83 ? -3.019 7.705 25.681 1.00 60.66 83 HIS A CA 1
ATOM 673 C C . HIS A 1 83 ? -2.653 6.228 25.609 1.00 60.66 83 HIS A C 1
ATOM 675 O O . HIS A 1 83 ? -2.178 5.736 24.590 1.00 60.66 83 HIS A O 1
ATOM 681 N N . LYS A 1 84 ? -2.947 5.492 26.681 1.00 58.25 84 LYS A N 1
ATOM 682 C CA . LYS A 1 84 ? -2.843 4.031 26.699 1.00 58.25 84 LYS A CA 1
ATOM 683 C C . LYS A 1 84 ? -3.978 3.448 25.841 1.00 58.25 84 LYS A C 1
ATOM 685 O O . LYS A 1 84 ? -5.150 3.695 26.127 1.00 58.25 84 LYS A O 1
ATOM 690 N N . ASN A 1 85 ? -3.634 2.694 24.797 1.00 61.31 85 ASN A N 1
ATOM 691 C CA . ASN A 1 85 ? -4.561 2.078 23.834 1.00 61.31 85 ASN A CA 1
ATOM 692 C C . ASN A 1 85 ? -5.518 3.074 23.131 1.00 61.31 85 ASN A C 1
ATOM 694 O O . ASN A 1 85 ? -6.748 2.952 23.248 1.00 61.31 85 ASN A O 1
ATOM 698 N N . PRO A 1 86 ? -5.009 4.077 22.395 1.00 60.69 86 PRO A N 1
ATOM 699 C CA . PRO A 1 86 ? -5.839 4.864 21.504 1.00 60.69 86 PRO A CA 1
ATOM 700 C C . PRO A 1 86 ? -6.187 3.989 20.298 1.00 60.69 86 PRO A C 1
ATOM 702 O O . PRO A 1 86 ? -5.335 3.657 19.481 1.00 60.69 86 PRO A O 1
ATOM 705 N N . SER A 1 87 ? -7.447 3.578 20.180 1.00 66.44 87 SER A N 1
ATOM 706 C CA . SER A 1 87 ? -7.911 2.942 18.950 1.00 66.44 87 SER A CA 1
ATOM 707 C C . SER A 1 87 ? -8.025 3.989 17.840 1.00 66.44 87 SER A C 1
ATOM 709 O O . SER A 1 87 ? -8.339 5.153 18.105 1.00 66.44 87 SER A O 1
ATOM 711 N N . ILE A 1 88 ? -7.848 3.567 16.584 1.00 68.06 88 ILE A N 1
ATOM 712 C CA . ILE A 1 88 ? -8.137 4.399 15.398 1.00 68.06 88 ILE A CA 1
ATOM 713 C C . ILE A 1 88 ? -9.543 5.015 15.512 1.00 68.06 88 ILE A C 1
ATOM 715 O O . ILE A 1 88 ? -9.750 6.177 15.174 1.00 68.06 88 ILE A O 1
ATOM 719 N N . TRP A 1 89 ? -10.482 4.274 16.106 1.00 66.50 89 TRP A N 1
ATOM 720 C CA . TRP A 1 89 ? -11.828 4.743 16.416 1.00 66.50 89 TRP A CA 1
ATOM 721 C C . TRP A 1 89 ? -11.867 5.987 17.315 1.00 66.50 89 TRP A C 1
ATOM 723 O O . TRP A 1 89 ? -12.573 6.941 16.999 1.00 66.50 89 TRP A O 1
ATOM 733 N N . LYS A 1 90 ? -11.082 6.029 18.403 1.00 66.44 90 LYS A N 1
ATOM 734 C CA . LYS A 1 90 ? -10.985 7.219 19.271 1.00 66.44 90 LYS A CA 1
ATOM 735 C C . LYS A 1 90 ? -10.403 8.419 18.523 1.00 66.44 90 LYS A C 1
ATOM 737 O O . LYS A 1 90 ? -10.862 9.539 18.724 1.00 66.44 90 LYS A O 1
ATOM 742 N N . LEU A 1 91 ? -9.429 8.191 17.640 1.00 67.69 91 LEU A N 1
ATOM 743 C CA . LEU A 1 91 ? -8.831 9.254 16.831 1.00 67.69 91 LEU A CA 1
ATOM 744 C C . LEU A 1 91 ? -9.842 9.842 15.840 1.00 67.69 91 LEU A C 1
ATOM 746 O O . LEU A 1 91 ? -9.977 11.063 15.755 1.00 67.69 91 LEU A O 1
ATOM 750 N N . LEU A 1 92 ? -10.572 8.985 15.123 1.00 74.94 92 LEU A N 1
ATOM 751 C CA . LEU A 1 92 ? -11.622 9.414 14.202 1.00 74.94 92 LEU A CA 1
ATOM 752 C C . LEU A 1 92 ? -12.721 10.170 14.952 1.00 74.94 92 LEU A C 1
ATOM 754 O O . LEU A 1 92 ? -13.060 11.284 14.559 1.00 74.94 92 LEU A O 1
ATOM 758 N N . LYS A 1 93 ? -13.202 9.626 16.076 1.00 69.88 93 LYS A N 1
ATOM 759 C CA . LYS A 1 93 ? -14.249 10.244 16.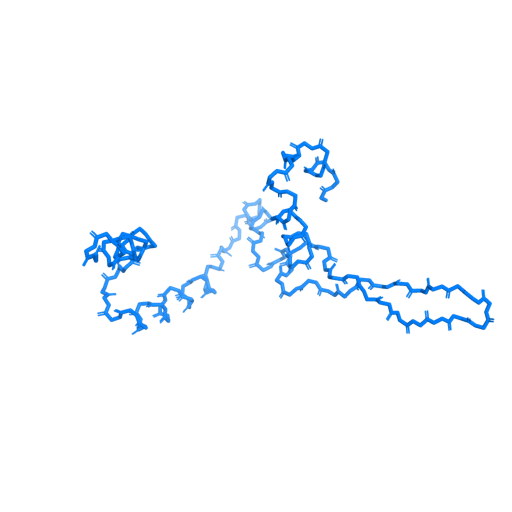898 1.00 69.88 93 LYS A CA 1
ATOM 760 C C . LYS A 1 93 ? -13.875 11.654 17.364 1.00 69.88 93 LYS A C 1
ATOM 762 O O . LYS A 1 93 ? -14.635 12.587 17.125 1.00 69.88 93 LYS A O 1
ATOM 767 N N . ASN A 1 94 ? -12.669 11.837 17.904 1.00 64.19 94 ASN A N 1
ATOM 768 C CA . ASN A 1 94 ? -12.181 13.155 18.326 1.00 64.19 94 ASN A CA 1
ATOM 769 C C . ASN A 1 94 ? -12.096 14.152 17.157 1.00 64.19 94 ASN A C 1
ATOM 771 O O . ASN A 1 94 ? -12.290 15.355 17.340 1.00 64.19 94 ASN A O 1
ATOM 775 N N . ARG A 1 95 ? -11.779 13.673 15.946 1.00 60.38 95 ARG A N 1
ATOM 776 C CA . ARG A 1 95 ? -11.697 14.521 14.750 1.00 60.38 95 ARG A CA 1
ATOM 777 C C . ARG A 1 95 ? -13.079 14.963 14.260 1.00 60.38 95 ARG A C 1
ATOM 779 O O . ARG A 1 95 ? -13.191 16.081 13.760 1.00 60.38 95 ARG A O 1
ATOM 786 N N . TYR A 1 96 ? -14.097 14.114 14.414 1.00 57.81 96 TYR A N 1
ATOM 787 C CA . TYR A 1 96 ? -15.493 14.455 14.128 1.00 57.81 96 TYR A CA 1
ATOM 788 C C . TYR A 1 96 ? -16.061 15.423 15.174 1.00 57.81 96 TYR A C 1
ATOM 790 O O . TYR A 1 96 ? -16.583 16.466 14.793 1.00 57.81 96 TYR A O 1
ATOM 798 N N . GLU A 1 97 ? -15.863 15.159 16.470 1.00 58.28 97 GLU A N 1
ATOM 799 C CA . GLU A 1 97 ? -16.366 16.013 17.562 1.00 58.28 97 GLU A CA 1
ATOM 800 C C . GLU A 1 97 ? -15.788 17.440 17.516 1.00 58.28 97 GLU A C 1
ATOM 802 O O . GLU A 1 97 ? -16.513 18.409 17.735 1.00 58.28 97 GLU A O 1
ATOM 807 N N . LYS A 1 98 ? -14.510 17.605 17.136 1.00 58.22 98 LYS A N 1
ATOM 808 C CA . LYS A 1 98 ? -13.889 18.932 16.944 1.00 58.22 98 LYS A CA 1
ATOM 809 C C . LYS A 1 98 ? -14.402 19.711 15.724 1.00 58.22 98 LYS A C 1
ATOM 811 O O . LYS A 1 98 ? -14.133 20.903 15.638 1.00 58.22 98 LYS A O 1
ATOM 816 N N . ARG A 1 99 ? -15.080 19.067 14.768 1.00 54.25 99 ARG A N 1
ATOM 817 C CA . ARG A 1 99 ? -15.640 19.718 13.565 1.00 54.25 99 ARG A CA 1
ATOM 818 C C . ARG A 1 99 ? -17.115 20.091 13.711 1.00 54.25 99 ARG A C 1
ATOM 820 O O . ARG A 1 99 ? -17.570 20.963 12.990 1.00 54.25 99 ARG A O 1
ATOM 827 N N . SER A 1 100 ? -17.840 19.440 14.617 1.00 55.38 100 SER A N 1
ATOM 828 C CA . SER A 1 100 ? -19.265 19.677 14.888 1.00 55.38 100 SER A CA 1
ATOM 829 C C . SER A 1 100 ? -19.529 20.649 16.046 1.00 55.38 100 SER A C 1
ATOM 831 O O . SER A 1 100 ? -20.682 20.918 16.361 1.00 55.38 100 SER A O 1
ATOM 833 N N . GLY A 1 101 ? -18.476 21.135 16.707 1.00 53.12 101 GLY A N 1
ATOM 834 C CA . GLY A 1 101 ? -18.540 22.149 17.765 1.00 53.12 101 GLY A CA 1
ATOM 835 C C . GLY A 1 101 ? -18.121 23.546 17.299 1.00 53.12 101 GLY A C 1
ATOM 836 O O . GLY A 1 101 ? -17.458 24.246 18.062 1.00 53.12 101 GLY A O 1
ATOM 837 N N . GLY A 1 102 ? -18.431 23.911 16.052 1.00 40.41 102 GLY A N 1
ATOM 838 C CA . GLY A 1 102 ? -18.184 25.231 15.465 1.00 40.41 102 GLY A CA 1
ATOM 839 C C . GLY A 1 102 ? -19.428 25.761 14.778 1.00 40.41 102 GLY A C 1
ATOM 840 O O . GLY A 1 102 ? -20.106 24.938 14.124 1.00 40.41 102 GLY A O 1
#

Sequence (102 aa):
MDYLKTVVPPDAEDLVDYFDSVYVSGPLHRIGTDDDLSIRFRRLPPQYPPPTWNVHQSTLLDSNRTNNVCEGWNNRFNHLVGHKNPSIWKLLKNRYEKRSGG